Protein AF-A0A483ZKI9-F1 (afdb_monomer_lite)

pLDDT: mean 89.89, std 13.56, range [42.16, 98.62]

Structure (mmCIF, N/CA/C/O backbone):
data_AF-A0A483ZKI9-F1
#
_entry.id   AF-A0A483ZKI9-F1
#
loop_
_atom_site.group_PDB
_atom_site.id
_atom_site.type_symbol
_atom_site.label_atom_id
_atom_site.label_alt_id
_atom_site.label_comp_id
_atom_site.label_asym_id
_atom_site.label_entity_id
_atom_site.label_seq_id
_atom_site.pdbx_PDB_ins_code
_atom_site.Cartn_x
_atom_site.Cartn_y
_atom_site.Cartn_z
_atom_site.occupancy
_atom_site.B_iso_or_equiv
_atom_site.auth_seq_id
_atom_site.auth_comp_id
_atom_site.auth_asym_id
_atom_site.auth_atom_id
_atom_site.pdbx_PDB_model_num
ATOM 1 N N . MET A 1 1 ? -46.346 3.846 42.597 1.00 43.75 1 MET A N 1
ATOM 2 C CA . MET A 1 1 ? -45.741 4.341 41.337 1.00 43.75 1 MET A CA 1
ATOM 3 C C . MET A 1 1 ? -44.458 3.562 41.078 1.00 43.75 1 MET A C 1
ATOM 5 O O . MET A 1 1 ? -43.433 3.881 41.663 1.00 43.75 1 MET A O 1
ATOM 9 N N . ASN A 1 2 ? -44.519 2.508 40.260 1.00 42.16 2 ASN A N 1
ATOM 10 C CA . ASN A 1 2 ? -43.358 1.659 39.973 1.00 42.16 2 ASN A CA 1
ATOM 11 C C . ASN A 1 2 ? -42.555 2.256 38.811 1.00 42.16 2 ASN A C 1
ATOM 13 O O . ASN A 1 2 ? -42.962 2.148 37.656 1.00 42.16 2 ASN A O 1
ATOM 17 N N . LYS A 1 3 ? -41.420 2.893 39.118 1.00 53.28 3 LYS A N 1
ATOM 18 C CA . LYS A 1 3 ? -40.437 3.319 38.114 1.00 53.28 3 LYS A CA 1
ATOM 19 C C . LYS A 1 3 ? -39.695 2.082 37.600 1.00 53.28 3 LYS A C 1
ATOM 21 O O . LYS A 1 3 ? -38.831 1.551 38.289 1.00 53.28 3 LYS A O 1
ATOM 26 N N . LYS A 1 4 ? -40.034 1.618 36.396 1.00 54.53 4 LYS A N 1
ATOM 27 C CA . LYS A 1 4 ? -39.206 0.655 35.661 1.00 54.53 4 LYS A CA 1
ATOM 28 C C . LYS A 1 4 ? -37.999 1.410 35.101 1.00 54.53 4 LYS A C 1
ATOM 30 O O . LYS A 1 4 ? -38.150 2.211 34.185 1.00 54.53 4 LYS A O 1
ATOM 35 N N . ILE A 1 5 ? -36.827 1.197 35.689 1.00 62.47 5 ILE A N 1
ATOM 36 C CA . ILE A 1 5 ? -35.552 1.663 35.136 1.00 62.47 5 ILE A CA 1
ATOM 37 C C . ILE A 1 5 ? -35.205 0.705 33.994 1.00 62.47 5 ILE A C 1
ATOM 39 O O . ILE A 1 5 ? -34.964 -0.476 34.229 1.00 62.47 5 ILE A O 1
ATOM 43 N N . ALA A 1 6 ? -35.252 1.194 32.755 1.00 63.28 6 ALA A N 1
ATOM 44 C CA . ALA A 1 6 ? -34.772 0.453 31.597 1.00 63.28 6 ALA A CA 1
ATOM 45 C C . ALA A 1 6 ? -33.243 0.572 31.545 1.00 63.28 6 ALA A C 1
ATOM 47 O O . ALA A 1 6 ? -32.707 1.673 31.428 1.00 63.28 6 ALA A O 1
ATOM 48 N N . LEU A 1 7 ? -32.549 -0.558 31.677 1.00 62.72 7 LEU A N 1
ATOM 49 C CA . LEU A 1 7 ? -31.098 -0.633 31.547 1.00 62.72 7 LEU A CA 1
ATOM 50 C C . LEU A 1 7 ? -30.751 -0.634 30.048 1.00 62.72 7 LEU A C 1
ATOM 52 O O . LEU A 1 7 ? -30.998 -1.619 29.354 1.00 62.72 7 LEU A O 1
ATOM 56 N N . LEU A 1 8 ? -30.224 0.480 29.539 1.00 69.44 8 LEU A N 1
ATOM 57 C CA . LEU A 1 8 ? -29.712 0.576 28.172 1.00 69.44 8 LEU A CA 1
ATOM 58 C C . LEU A 1 8 ? -28.272 0.043 28.160 1.00 69.44 8 LEU A C 1
ATOM 60 O O . LEU A 1 8 ? -27.354 0.711 28.632 1.00 69.44 8 LEU A O 1
ATOM 64 N N . VAL A 1 9 ? -28.075 -1.175 27.659 1.00 68.94 9 VAL A N 1
ATOM 65 C CA . VAL A 1 9 ? -26.738 -1.751 27.464 1.00 68.94 9 VAL A CA 1
ATOM 66 C C . VAL A 1 9 ? -26.174 -1.208 26.150 1.00 68.94 9 VAL A C 1
ATOM 68 O O . VAL A 1 9 ? -26.618 -1.611 25.077 1.00 68.94 9 VAL A O 1
ATOM 71 N N . LEU A 1 10 ? -25.209 -0.285 26.218 1.00 66.12 10 LEU A N 1
ATOM 72 C CA . LEU A 1 10 ? -24.395 0.080 25.056 1.00 66.12 10 LEU A CA 1
ATOM 73 C C . LEU A 1 10 ? -23.351 -1.018 24.819 1.00 66.12 10 LEU A C 1
ATOM 75 O O . LEU A 1 10 ? -22.396 -1.155 25.581 1.00 66.12 10 LEU A O 1
ATOM 79 N N . LEU A 1 11 ? -23.530 -1.795 23.750 1.00 64.25 11 LEU A N 1
ATOM 80 C CA . LEU A 1 11 ? -22.492 -2.673 23.214 1.00 64.25 11 LEU A CA 1
ATOM 81 C C . LEU A 1 11 ? -21.426 -1.802 22.540 1.00 64.25 11 LEU A C 1
ATOM 83 O O . LEU A 1 11 ? -21.551 -1.448 21.370 1.00 64.25 11 LEU A O 1
ATOM 87 N N . ILE A 1 12 ? -20.382 -1.439 23.282 1.00 61.41 12 ILE A N 1
ATOM 88 C CA . ILE A 1 12 ? -19.163 -0.887 22.688 1.00 61.41 12 ILE A CA 1
ATOM 89 C C . ILE A 1 12 ? -18.436 -2.078 22.059 1.00 61.41 12 ILE A C 1
ATOM 91 O O . ILE A 1 12 ? -17.772 -2.843 22.757 1.00 61.41 12 ILE A O 1
ATOM 95 N N . ALA A 1 13 ? -18.638 -2.300 20.760 1.00 61.22 13 ALA A N 1
ATOM 96 C CA . ALA A 1 13 ? -17.888 -3.314 20.034 1.00 61.22 13 ALA A CA 1
ATOM 97 C C . ALA A 1 13 ? -16.419 -2.864 19.979 1.00 61.22 13 ALA A C 1
ATOM 99 O O . ALA A 1 13 ? -16.151 -1.791 19.433 1.00 61.22 13 ALA A O 1
ATOM 100 N N . PRO A 1 14 ? -15.463 -3.624 20.540 1.00 55.94 14 PRO A N 1
ATOM 101 C CA . PRO A 1 14 ? -14.062 -3.317 20.324 1.00 55.94 14 PRO A CA 1
ATOM 102 C C . PRO A 1 14 ? -13.789 -3.394 18.822 1.00 55.94 14 PRO A C 1
ATOM 104 O O . PRO A 1 14 ? -14.148 -4.376 18.165 1.00 55.94 14 PRO A O 1
ATOM 107 N N . SER A 1 15 ? -13.161 -2.356 18.277 1.00 58.53 15 SER A N 1
ATOM 108 C CA . SER A 1 15 ? -12.544 -2.390 16.959 1.00 58.53 15 SER A CA 1
ATOM 109 C C . SER A 1 15 ? -11.409 -3.412 17.011 1.00 58.53 15 SER A C 1
ATOM 111 O O . SER A 1 15 ? -10.261 -3.098 17.316 1.00 58.53 15 SER A O 1
ATOM 113 N N . LEU A 1 16 ? -11.744 -4.686 16.787 1.00 61.09 16 LEU A N 1
ATOM 114 C CA . LEU A 1 16 ? -10.735 -5.711 16.590 1.00 61.09 16 LEU A CA 1
ATOM 115 C C . LEU A 1 16 ? -10.028 -5.385 15.278 1.00 61.09 16 LEU A C 1
ATOM 117 O O . LEU A 1 16 ? -10.593 -5.559 14.198 1.00 61.09 16 LEU A O 1
ATOM 121 N N . TYR A 1 17 ? -8.779 -4.947 15.395 1.00 69.69 17 TYR A N 1
ATOM 122 C CA . TYR A 1 17 ? -7.767 -5.100 14.363 1.00 69.69 17 TYR A CA 1
ATOM 123 C C . TYR A 1 17 ? -7.595 -6.598 14.107 1.00 69.69 17 TYR A C 1
ATOM 125 O O . TYR A 1 17 ? -6.749 -7.267 14.693 1.00 69.69 17 TYR A O 1
ATOM 133 N N . ALA A 1 18 ? -8.505 -7.164 13.320 1.00 82.62 18 ALA A N 1
ATOM 134 C CA . ALA A 1 18 ? -8.432 -8.549 12.919 1.00 82.62 18 ALA A CA 1
ATOM 135 C C . ALA A 1 18 ? -7.336 -8.680 11.865 1.00 82.62 18 ALA A C 1
ATOM 137 O O . ALA A 1 18 ? -7.202 -7.836 10.978 1.00 82.62 18 ALA A O 1
ATOM 138 N N . LYS A 1 19 ? -6.569 -9.766 11.951 1.00 92.31 19 LYS A N 1
ATOM 139 C CA . LYS A 1 19 ? -5.677 -10.164 10.870 1.00 92.31 19 LYS A CA 1
ATOM 140 C C . LYS A 1 19 ? -6.534 -10.576 9.670 1.00 92.31 19 LYS A C 1
ATOM 142 O O . LYS A 1 19 ? -7.226 -11.590 9.709 1.00 92.31 19 LYS A O 1
ATOM 147 N N . GLU A 1 20 ? -6.466 -9.784 8.615 1.00 94.50 20 GLU A N 1
ATOM 148 C CA . GLU A 1 20 ? -7.221 -9.912 7.376 1.00 94.50 20 GLU A CA 1
ATOM 149 C C . GLU A 1 20 ? -6.242 -10.089 6.208 1.00 94.50 20 GLU A C 1
ATOM 151 O O . GLU A 1 20 ? -5.156 -9.510 6.189 1.00 94.50 20 GLU A O 1
ATOM 156 N N . ASN A 1 21 ? -6.610 -10.916 5.230 1.00 96.69 21 ASN A N 1
ATOM 157 C CA . A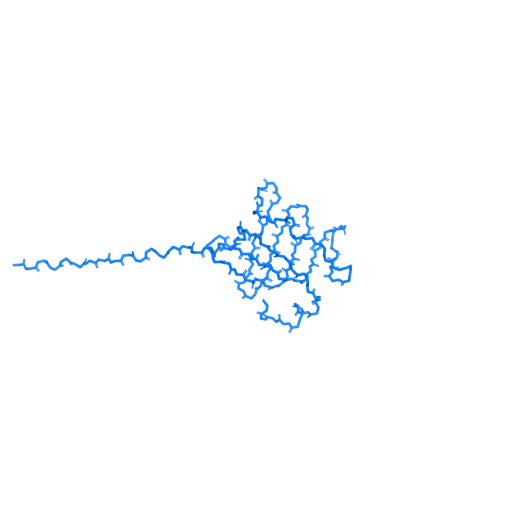SN A 1 21 ? -5.855 -11.049 3.988 1.00 96.69 21 ASN A CA 1
ATOM 158 C C . ASN A 1 21 ? -6.553 -10.223 2.906 1.00 96.69 21 ASN A C 1
ATOM 160 O O . ASN A 1 21 ? -7.568 -10.664 2.367 1.00 96.69 21 ASN A O 1
ATOM 164 N N . ARG A 1 22 ? -6.029 -9.027 2.637 1.00 97.31 22 ARG A N 1
ATOM 165 C CA . ARG A 1 22 ? -6.593 -8.060 1.689 1.00 97.31 22 ARG A CA 1
ATOM 166 C C . ARG A 1 22 ? -5.870 -8.162 0.360 1.00 97.31 22 ARG A C 1
ATOM 168 O O . ARG A 1 22 ? -4.644 -8.101 0.346 1.00 97.31 22 ARG A O 1
ATOM 175 N N . CYS A 1 23 ? -6.594 -8.347 -0.735 1.00 98.06 23 CYS A N 1
ATOM 176 C CA . CYS A 1 23 ? -6.006 -8.536 -2.054 1.00 98.06 23 CYS A CA 1
ATOM 177 C C . CYS A 1 23 ? -6.538 -7.488 -3.015 1.00 98.06 23 CYS A C 1
ATOM 179 O O . CYS A 1 23 ? -7.712 -7.180 -2.980 1.00 98.06 23 CYS A O 1
ATOM 181 N N . GLY A 1 24 ? -5.700 -6.952 -3.888 1.00 98.25 24 GLY A N 1
ATOM 182 C CA . GLY A 1 24 ? -6.157 -5.937 -4.821 1.00 98.25 24 GLY A CA 1
ATOM 183 C C . GLY A 1 24 ? -5.021 -5.148 -5.440 1.00 98.25 24 GLY A C 1
ATOM 184 O O . GLY A 1 24 ? -3.881 -5.622 -5.532 1.00 98.25 24 GLY A O 1
ATOM 185 N N . TRP A 1 25 ? -5.356 -3.945 -5.890 1.00 98.31 25 TRP A N 1
ATOM 186 C CA . TRP A 1 25 ? -4.399 -3.015 -6.470 1.00 98.31 25 TRP A CA 1
ATOM 187 C C . TRP A 1 25 ? -3.567 -2.383 -5.362 1.00 98.31 25 TRP A C 1
ATOM 189 O O . TRP A 1 25 ? -4.103 -1.693 -4.504 1.00 98.31 25 TRP A O 1
ATOM 199 N N . LEU A 1 26 ? -2.259 -2.638 -5.376 1.00 98.00 26 LEU A N 1
ATOM 200 C CA . LEU A 1 26 ? -1.297 -2.026 -4.466 1.00 98.00 26 LEU A CA 1
ATOM 201 C C . LEU A 1 26 ? -0.528 -0.947 -5.223 1.00 98.00 26 LEU A C 1
ATOM 203 O O . LEU A 1 26 ? 0.190 -1.233 -6.187 1.00 98.00 26 LEU A O 1
ATOM 207 N N . GLU A 1 27 ? -0.675 0.286 -4.766 1.00 97.62 27 GLU A N 1
ATOM 208 C CA . GLU A 1 27 ? -0.161 1.478 -5.423 1.00 97.62 27 GLU A CA 1
ATOM 209 C C . GLU A 1 27 ? 0.932 2.135 -4.583 1.00 97.62 27 GLU A C 1
ATOM 211 O O . GLU A 1 27 ? 0.782 2.322 -3.378 1.00 97.62 27 GLU A O 1
ATOM 216 N N . ASN A 1 28 ? 2.021 2.526 -5.240 1.00 96.56 28 ASN A N 1
ATOM 217 C CA . ASN A 1 28 ? 3.078 3.365 -4.698 1.00 96.56 28 ASN A CA 1
ATOM 218 C C . ASN A 1 28 ? 3.515 4.371 -5.772 1.00 96.56 28 ASN A C 1
ATOM 220 O O . ASN A 1 28 ? 4.542 4.154 -6.411 1.00 96.56 28 ASN A O 1
ATOM 224 N N . PRO A 1 29 ? 2.756 5.452 -6.038 1.00 95.69 29 PRO A N 1
ATOM 225 C CA . PRO A 1 29 ? 3.031 6.335 -7.177 1.00 95.69 29 PRO A CA 1
ATOM 226 C C . PRO A 1 29 ? 4.129 7.367 -6.901 1.00 95.69 29 PRO A C 1
ATOM 228 O O . PRO A 1 29 ? 4.619 8.019 -7.823 1.00 95.69 29 PRO A O 1
ATOM 231 N N . THR A 1 30 ? 4.483 7.575 -5.631 1.00 96.31 30 THR A N 1
ATOM 232 C CA . THR A 1 30 ? 5.452 8.578 -5.176 1.00 96.31 30 THR A CA 1
ATOM 233 C C . THR A 1 30 ? 6.113 8.124 -3.866 1.00 96.31 30 THR A C 1
ATOM 235 O O . THR A 1 30 ? 5.570 7.258 -3.170 1.00 96.31 30 THR A O 1
ATOM 238 N N . PRO A 1 31 ? 7.277 8.694 -3.490 1.00 94.94 31 PRO A N 1
ATOM 239 C CA . PRO A 1 31 ? 7.981 8.294 -2.274 1.00 94.94 31 PRO A CA 1
ATOM 240 C C . PRO A 1 31 ? 7.092 8.381 -1.023 1.00 94.94 31 PRO A C 1
ATOM 242 O O . PRO A 1 31 ? 6.499 9.423 -0.758 1.00 94.94 31 PRO A O 1
ATOM 245 N N . GLY A 1 32 ? 7.026 7.306 -0.233 1.00 94.94 32 GLY A N 1
ATOM 246 C CA . GLY A 1 32 ? 6.317 7.277 1.054 1.00 94.94 32 GLY A CA 1
ATOM 247 C C . GLY A 1 32 ? 4.786 7.186 0.986 1.00 94.94 32 GLY A C 1
ATOM 248 O O . GLY A 1 32 ? 4.151 7.147 2.038 1.00 94.94 32 GLY A O 1
ATOM 249 N N . ASN A 1 33 ? 4.187 7.125 -0.205 1.00 97.12 33 ASN A N 1
ATOM 250 C CA . ASN A 1 33 ? 2.738 7.001 -0.376 1.00 97.12 33 ASN A CA 1
ATOM 251 C C . ASN A 1 33 ? 2.372 5.587 -0.823 1.00 97.12 33 ASN A C 1
ATOM 253 O O . ASN A 1 33 ? 2.826 5.166 -1.882 1.00 97.12 33 ASN A O 1
ATOM 257 N N . TYR A 1 34 ? 1.571 4.876 -0.033 1.00 98.19 34 TYR A N 1
ATOM 258 C CA . TYR A 1 34 ? 1.119 3.519 -0.340 1.00 98.19 34 TYR A CA 1
ATOM 259 C C . TYR A 1 34 ? -0.376 3.376 -0.065 1.00 98.19 34 TYR A C 1
ATOM 261 O O . TYR A 1 34 ? -0.837 3.741 1.021 1.00 98.19 34 TYR A O 1
ATOM 269 N N . TRP A 1 35 ? -1.107 2.787 -1.011 1.00 98.31 35 TRP A N 1
ATOM 270 C CA . TRP A 1 35 ? -2.527 2.459 -0.856 1.00 98.31 35 TRP A CA 1
ATOM 271 C C . TRP A 1 35 ? -2.830 1.067 -1.394 1.00 98.31 35 TRP A C 1
ATOM 273 O O . TRP A 1 35 ? -2.143 0.574 -2.289 1.00 98.31 35 TRP A O 1
ATOM 283 N N . LEU A 1 36 ? -3.864 0.447 -0.837 1.00 98.56 36 LEU A N 1
ATOM 284 C CA . LEU A 1 36 ? -4.442 -0.790 -1.340 1.00 98.56 36 LEU A CA 1
ATOM 285 C C . LEU A 1 36 ? -5.912 -0.543 -1.669 1.00 9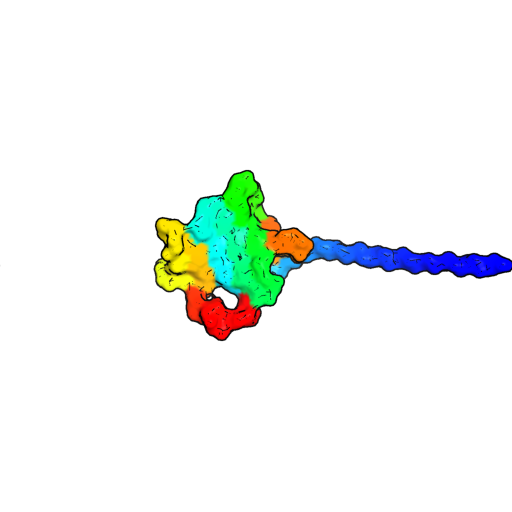8.56 36 LEU A C 1
ATOM 287 O O . LEU A 1 36 ? -6.655 -0.105 -0.797 1.00 98.56 36 LEU A O 1
ATOM 291 N N . THR A 1 37 ? -6.334 -0.891 -2.875 1.00 98.62 37 THR A N 1
ATOM 292 C CA . THR A 1 37 ? -7.750 -0.928 -3.252 1.00 98.62 37 THR A CA 1
ATOM 293 C C . THR A 1 37 ? -8.174 -2.378 -3.432 1.00 98.62 37 THR A C 1
ATOM 295 O O . THR A 1 37 ? -7.667 -3.062 -4.325 1.00 98.62 37 THR A O 1
ATOM 298 N N . ASP A 1 38 ? -9.092 -2.831 -2.581 1.00 98.06 38 ASP A N 1
ATOM 299 C CA . ASP A 1 38 ? -9.747 -4.142 -2.636 1.00 98.06 38 ASP A CA 1
ATOM 300 C C . ASP A 1 38 ? -11.276 -3.972 -2.759 1.00 98.06 38 ASP A C 1
ATOM 302 O O . ASP A 1 38 ? -11.796 -2.852 -2.794 1.00 98.06 38 ASP A O 1
ATOM 306 N N . LYS A 1 39 ? -12.035 -5.068 -2.810 1.00 96.81 39 LYS A N 1
ATOM 307 C CA . LYS A 1 39 ? -13.505 -5.054 -2.917 1.00 96.81 39 LYS A CA 1
ATOM 308 C C . LYS A 1 39 ? -14.210 -4.353 -1.750 1.00 96.81 39 LYS A C 1
ATOM 310 O O . LYS A 1 39 ? -15.390 -4.026 -1.866 1.00 96.81 39 LYS A O 1
ATOM 315 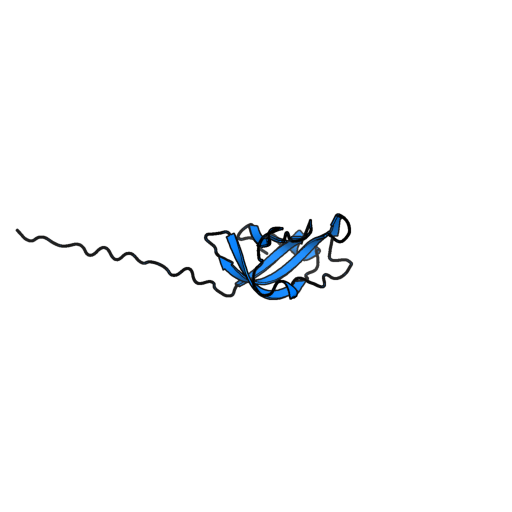N N . ASP A 1 40 ? -13.527 -4.152 -0.619 1.00 95.94 40 ASP A N 1
ATOM 316 C CA . ASP A 1 40 ? -14.064 -3.469 0.561 1.00 95.94 40 ASP A CA 1
ATOM 317 C C . ASP A 1 40 ? -13.734 -1.955 0.548 1.00 95.94 40 ASP A C 1
ATOM 319 O O . ASP A 1 40 ? -14.165 -1.210 1.446 1.00 95.94 40 ASP A O 1
ATOM 323 N N . GLY A 1 41 ? -12.990 -1.496 -0.465 1.00 96.31 41 GLY A N 1
ATOM 324 C CA . GLY A 1 41 ? -12.672 -0.104 -0.761 1.00 96.31 41 GLY A CA 1
ATOM 325 C C . GLY A 1 41 ? -11.177 0.208 -0.717 1.00 96.31 41 GLY A C 1
ATOM 326 O O . GLY A 1 41 ? -10.322 -0.669 -0.838 1.00 96.31 41 GLY A O 1
ATOM 327 N N . ASP A 1 42 ? -10.880 1.490 -0.525 1.00 98.06 42 ASP A N 1
ATOM 328 C CA . ASP A 1 42 ? -9.514 2.004 -0.476 1.00 98.06 42 ASP A CA 1
ATOM 329 C C . ASP A 1 42 ? -8.971 2.011 0.956 1.00 98.06 42 ASP A C 1
ATOM 331 O O . ASP A 1 42 ? -9.663 2.389 1.908 1.00 98.06 42 ASP A O 1
ATOM 335 N N . TRP A 1 43 ? -7.705 1.627 1.091 1.00 98.31 43 TRP A N 1
ATOM 336 C CA . TRP A 1 43 ? -6.974 1.546 2.346 1.00 98.31 43 TRP A CA 1
ATOM 337 C C . TRP A 1 43 ? -5.681 2.342 2.247 1.00 98.31 43 TRP A C 1
ATOM 339 O O . TRP A 1 43 ? -4.820 2.060 1.411 1.00 98.31 43 TRP A O 1
ATOM 349 N N . THR A 1 44 ? -5.505 3.310 3.141 1.00 98.50 44 THR A N 1
ATOM 350 C CA . THR A 1 44 ? -4.232 4.021 3.273 1.00 98.50 44 THR A CA 1
ATOM 351 C C . THR A 1 44 ? -3.244 3.161 4.045 1.00 98.50 44 THR A C 1
ATOM 353 O O . THR A 1 44 ? -3.527 2.718 5.153 1.00 98.50 44 THR A O 1
ATOM 356 N N . ILE A 1 45 ? -2.069 2.929 3.469 1.00 98.38 45 ILE A N 1
ATOM 357 C CA . ILE A 1 45 ? -0.982 2.219 4.144 1.00 98.38 45 ILE A CA 1
ATOM 358 C C . ILE A 1 45 ? 0.022 3.230 4.680 1.00 98.38 45 ILE A C 1
ATOM 360 O O . ILE A 1 45 ? 0.375 3.189 5.849 1.00 98.38 45 ILE A O 1
ATOM 364 N N . SER A 1 46 ? 0.472 4.171 3.852 1.00 98.06 46 SER A N 1
ATOM 365 C CA . SER A 1 46 ? 1.358 5.239 4.310 1.00 98.06 46 SER A CA 1
ATOM 366 C C . SER A 1 46 ? 1.157 6.512 3.504 1.00 98.06 46 SER A C 1
ATOM 368 O O . SER A 1 46 ? 0.779 6.481 2.333 1.00 98.06 46 SER A O 1
ATOM 370 N N . THR A 1 47 ? 1.433 7.648 4.137 1.00 97.94 47 THR A N 1
ATOM 371 C CA . THR A 1 47 ? 1.467 8.960 3.489 1.00 97.94 47 THR A CA 1
ATOM 372 C C . THR A 1 47 ? 2.830 9.586 3.724 1.00 97.94 47 THR A C 1
ATOM 374 O O . THR A 1 47 ? 3.363 9.524 4.833 1.00 97.94 47 THR A O 1
ATOM 377 N N . GLN A 1 48 ? 3.382 10.222 2.695 1.00 97.12 48 GLN A N 1
ATOM 378 C CA . GLN A 1 48 ? 4.664 10.907 2.790 1.00 97.12 48 GLN A CA 1
ATOM 379 C C . GLN A 1 48 ? 4.684 11.894 3.970 1.00 97.12 48 GLN A C 1
ATOM 381 O O . GLN A 1 48 ? 3.756 12.678 4.161 1.00 97.12 48 GLN A O 1
ATOM 386 N N . GLY A 1 49 ? 5.762 11.854 4.759 1.00 96.69 49 GLY A N 1
ATOM 387 C CA . GLY A 1 49 ? 5.935 12.720 5.929 1.00 96.69 49 GLY A CA 1
ATOM 388 C C . GLY A 1 49 ? 5.236 12.233 7.203 1.00 96.69 49 GLY A C 1
ATOM 389 O O . GLY A 1 49 ? 5.317 12.919 8.218 1.00 96.69 49 GLY A O 1
ATOM 390 N N . LYS A 1 50 ? 4.581 11.064 7.178 1.00 95.44 50 LYS A N 1
ATOM 391 C CA . LYS A 1 50 ? 4.022 10.398 8.362 1.00 95.44 50 LYS A CA 1
ATOM 392 C C . LYS A 1 50 ? 4.735 9.075 8.632 1.00 95.44 50 LYS A C 1
ATOM 394 O O . LYS A 1 50 ? 5.292 8.463 7.720 1.00 95.44 50 LYS A O 1
ATOM 399 N N . GLU A 1 51 ? 4.698 8.634 9.885 1.00 94.44 51 GLU A N 1
ATOM 400 C CA . GLU A 1 51 ? 5.121 7.283 10.250 1.00 94.44 51 GLU A CA 1
ATOM 401 C C . GLU A 1 51 ? 4.155 6.260 9.631 1.00 94.44 51 GLU A C 1
ATOM 403 O O . GLU A 1 51 ? 2.936 6.417 9.717 1.00 94.44 51 GLU A O 1
ATOM 408 N N . GLY A 1 52 ? 4.704 5.256 8.943 1.00 94.88 52 GLY A N 1
ATOM 409 C CA . GLY A 1 52 ? 3.931 4.147 8.384 1.00 94.88 52 GLY A CA 1
ATOM 410 C C . GLY A 1 52 ? 3.695 3.032 9.410 1.00 94.88 52 GLY A C 1
ATOM 411 O O . GLY A 1 52 ? 4.299 3.041 10.484 1.00 94.88 52 GLY A O 1
ATOM 412 N N . PRO A 1 53 ? 2.848 2.042 9.093 1.00 96.94 53 PRO A N 1
ATOM 413 C CA . PRO A 1 53 ? 2.600 0.906 9.965 1.00 96.94 53 PRO A CA 1
ATOM 414 C C . PRO A 1 53 ? 3.852 0.044 10.133 1.00 96.94 53 PRO A C 1
ATOM 416 O O . PRO A 1 53 ? 4.787 0.070 9.333 1.00 96.94 53 PRO A O 1
ATOM 419 N N . THR A 1 54 ? 3.844 -0.808 11.156 1.00 97.50 54 THR A N 1
ATOM 420 C CA . THR A 1 54 ? 4.858 -1.867 11.261 1.00 97.50 54 THR A CA 1
ATOM 421 C C . THR A 1 54 ? 4.745 -2.812 10.060 1.00 97.50 54 THR A C 1
ATOM 423 O O . THR A 1 54 ? 3.631 -3.196 9.696 1.00 97.50 54 THR A O 1
ATOM 426 N N . GLY A 1 55 ? 5.874 -3.240 9.485 1.00 97.12 55 GLY A N 1
ATOM 427 C CA . GLY A 1 55 ? 5.908 -4.227 8.401 1.00 97.12 55 GLY A CA 1
ATOM 428 C C . GLY A 1 55 ? 5.968 -3.641 6.985 1.00 97.12 55 GLY A C 1
ATOM 429 O O . GLY A 1 55 ? 5.758 -4.370 6.016 1.00 97.12 55 GLY A O 1
ATOM 430 N N . MET A 1 56 ? 6.244 -2.342 6.832 1.00 96.69 56 MET A N 1
ATOM 431 C CA . MET A 1 56 ? 6.443 -1.718 5.513 1.00 96.69 56 MET A CA 1
ATOM 432 C C . MET A 1 56 ? 7.535 -2.412 4.685 1.00 96.69 56 MET A C 1
ATOM 434 O O . MET A 1 56 ? 7.446 -2.457 3.461 1.00 96.69 56 MET A O 1
ATOM 438 N N . GLU A 1 57 ? 8.534 -3.005 5.339 1.00 95.56 57 GLU A N 1
ATOM 439 C CA . GLU A 1 57 ? 9.620 -3.760 4.716 1.00 95.56 57 GLU A CA 1
ATOM 440 C C . GLU A 1 57 ? 9.153 -4.984 3.910 1.00 95.56 57 GLU A C 1
ATOM 442 O O . GLU A 1 57 ? 9.894 -5.463 3.053 1.00 95.56 57 GLU A O 1
ATOM 447 N N . TYR A 1 58 ? 7.928 -5.476 4.137 1.00 96.44 58 TYR A N 1
ATOM 448 C CA . TYR A 1 58 ? 7.357 -6.571 3.352 1.00 96.44 58 TYR A CA 1
ATOM 449 C C . TYR A 1 58 ? 6.858 -6.122 1.973 1.00 96.44 58 TYR A C 1
ATOM 451 O O . TYR A 1 58 ? 6.756 -6.959 1.078 1.00 96.44 58 TYR A O 1
ATOM 459 N N . LEU A 1 59 ? 6.562 -4.831 1.764 1.00 93.69 59 LEU A N 1
ATOM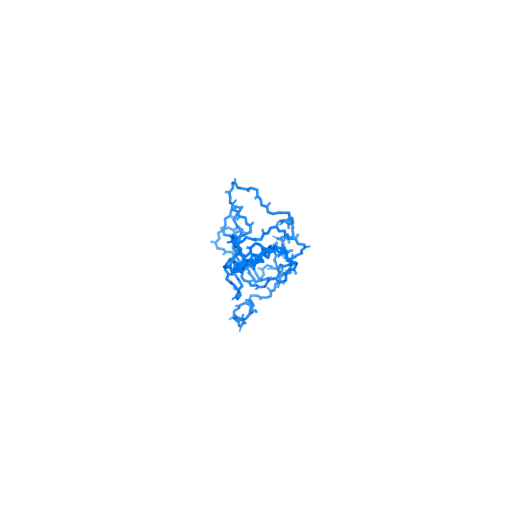 460 C CA . LEU A 1 59 ? 6.009 -4.298 0.508 1.00 93.69 59 LEU A CA 1
ATOM 461 C C . LEU A 1 59 ? 7.083 -4.095 -0.569 1.00 93.69 59 LEU A C 1
ATOM 463 O O . LEU A 1 59 ? 7.234 -3.022 -1.149 1.00 93.69 59 LEU A O 1
ATOM 467 N N . VAL A 1 60 ? 7.850 -5.143 -0.839 1.00 85.12 60 VAL A N 1
ATOM 468 C CA . VAL A 1 60 ? 8.941 -5.152 -1.812 1.00 85.12 60 VAL A CA 1
ATOM 469 C C . VAL A 1 60 ? 8.774 -6.313 -2.789 1.00 85.12 60 VAL A C 1
ATOM 471 O O . VAL A 1 60 ? 8.074 -7.287 -2.521 1.00 85.12 60 VAL A O 1
ATOM 474 N N . GLY A 1 61 ? 9.465 -6.243 -3.929 1.00 79.00 61 GLY A N 1
ATOM 475 C CA . GLY A 1 61 ? 9.684 -7.428 -4.761 1.00 79.00 61 GLY A CA 1
ATOM 476 C C . GLY A 1 61 ? 8.533 -7.810 -5.690 1.00 79.00 61 GLY A C 1
ATOM 477 O O . GLY A 1 61 ? 8.282 -8.999 -5.892 1.00 79.00 61 GLY A O 1
ATOM 478 N N . PHE A 1 62 ? 7.865 -6.838 -6.318 1.00 82.69 62 PHE A N 1
ATOM 479 C CA . PHE A 1 62 ? 7.069 -7.165 -7.499 1.00 82.69 62 PHE A CA 1
ATOM 480 C C . PHE A 1 62 ? 7.962 -7.757 -8.605 1.00 82.69 62 PHE A C 1
ATOM 482 O O . PHE A 1 62 ? 9.024 -7.199 -8.902 1.00 82.69 62 PHE A O 1
ATOM 489 N N . PRO A 1 63 ? 7.544 -8.852 -9.265 1.00 84.31 63 PRO A N 1
ATOM 490 C CA . PRO A 1 63 ? 8.193 -9.308 -10.487 1.00 84.31 63 PRO A CA 1
ATOM 491 C C . PRO A 1 63 ? 8.191 -8.194 -11.542 1.00 84.31 63 PRO A C 1
ATOM 493 O O . PRO A 1 63 ? 7.197 -7.488 -11.693 1.00 84.31 63 PRO A O 1
ATOM 496 N N . SER A 1 64 ? 9.264 -8.068 -12.326 1.00 77.62 64 SER A N 1
ATOM 497 C CA . SER A 1 64 ? 9.462 -6.946 -13.264 1.00 77.62 64 SER A CA 1
ATOM 498 C C . SER A 1 64 ? 8.353 -6.758 -14.309 1.00 77.62 64 SER A C 1
ATOM 500 O O . SER A 1 64 ? 8.206 -5.665 -14.844 1.00 77.62 64 SER A O 1
ATOM 502 N N . LYS A 1 65 ? 7.570 -7.802 -14.608 1.00 90.50 65 LYS A N 1
ATOM 503 C CA . LYS A 1 65 ? 6.425 -7.746 -15.536 1.00 90.50 65 LYS A CA 1
ATOM 504 C C . LYS A 1 65 ? 5.077 -7.518 -14.850 1.00 90.50 65 LYS A C 1
ATOM 506 O O . LYS A 1 65 ? 4.091 -7.280 -15.538 1.00 90.50 65 LYS A O 1
ATOM 511 N N . GLU A 1 66 ? 5.035 -7.606 -13.525 1.00 95.31 66 GLU A N 1
ATOM 512 C CA . GLU A 1 66 ? 3.811 -7.524 -12.722 1.00 95.31 66 GLU A CA 1
ATOM 513 C C . GLU A 1 66 ? 3.708 -6.208 -11.937 1.00 95.31 66 GLU A C 1
ATOM 515 O O . GLU A 1 66 ? 2.848 -6.053 -11.072 1.00 95.31 66 GLU A O 1
ATOM 520 N N . PHE A 1 67 ? 4.572 -5.249 -12.273 1.00 95.06 67 PHE A N 1
ATOM 521 C CA . PHE A 1 67 ? 4.535 -3.880 -11.785 1.00 95.06 67 PHE A CA 1
ATOM 522 C C . PHE A 1 67 ? 4.528 -2.915 -12.965 1.00 95.06 67 PHE A C 1
ATOM 524 O O . PHE A 1 67 ? 5.336 -3.036 -13.888 1.00 95.06 67 PHE A O 1
ATOM 531 N N . ILE A 1 68 ? 3.612 -1.955 -12.938 1.00 95.88 68 ILE A N 1
ATOM 532 C CA . ILE A 1 68 ? 3.504 -0.910 -13.948 1.00 95.88 68 ILE A CA 1
ATOM 533 C C . ILE A 1 68 ? 4.128 0.360 -13.387 1.00 95.88 68 ILE A C 1
ATOM 535 O O . ILE A 1 68 ? 3.545 1.009 -12.523 1.00 95.88 68 ILE A O 1
ATOM 539 N N . ASN A 1 69 ? 5.299 0.725 -13.909 1.00 94.94 69 ASN A N 1
ATOM 540 C CA . ASN A 1 69 ? 5.939 1.997 -13.590 1.00 94.94 69 ASN A CA 1
ATOM 541 C C . ASN A 1 69 ? 5.155 3.151 -14.222 1.00 94.94 69 ASN A C 1
ATOM 543 O O . ASN A 1 69 ? 4.984 3.199 -15.441 1.00 94.94 69 ASN A O 1
ATOM 547 N N . THR A 1 70 ? 4.717 4.095 -13.396 1.00 95.38 70 THR A N 1
ATOM 548 C CA . THR A 1 70 ? 4.043 5.329 -13.827 1.00 95.38 70 THR A CA 1
ATOM 549 C C . THR A 1 70 ? 4.855 6.580 -13.500 1.00 95.38 70 THR A C 1
ATOM 551 O O . THR A 1 70 ? 4.602 7.636 -14.072 1.00 95.38 70 THR A O 1
ATOM 554 N N . ASN A 1 71 ? 5.858 6.468 -12.623 1.00 93.06 71 ASN A N 1
ATOM 555 C CA . ASN A 1 71 ? 6.728 7.568 -12.219 1.00 93.06 71 ASN A CA 1
ATOM 556 C C . ASN A 1 71 ? 8.115 7.041 -11.806 1.00 93.06 71 ASN A C 1
ATOM 558 O O . ASN A 1 71 ? 8.334 6.683 -10.656 1.00 93.06 71 ASN A O 1
ATOM 562 N N . ASN A 1 72 ? 9.088 7.005 -12.720 1.00 90.94 72 ASN A N 1
ATOM 563 C CA . ASN A 1 72 ? 10.413 6.416 -12.464 1.00 90.94 72 ASN A CA 1
ATOM 564 C C . ASN A 1 72 ? 10.312 4.966 -11.940 1.00 90.94 72 ASN A C 1
ATOM 566 O O . ASN A 1 72 ? 9.861 4.087 -12.669 1.00 90.94 72 ASN A O 1
ATOM 570 N N . SER A 1 73 ? 10.728 4.717 -10.693 1.00 90.50 73 SER A N 1
ATOM 571 C CA . SER A 1 73 ? 10.622 3.427 -9.995 1.00 90.50 73 SER A CA 1
ATOM 572 C C . SER A 1 73 ? 9.319 3.259 -9.199 1.00 90.50 73 SER A C 1
ATOM 574 O O . SER A 1 73 ? 9.189 2.299 -8.446 1.00 90.50 73 SER A O 1
ATOM 576 N N . TYR A 1 74 ? 8.393 4.212 -9.315 1.00 94.19 74 TYR A N 1
ATOM 577 C CA . TYR A 1 74 ? 7.088 4.238 -8.661 1.00 94.19 74 TYR A CA 1
ATOM 578 C C . TYR A 1 74 ? 5.981 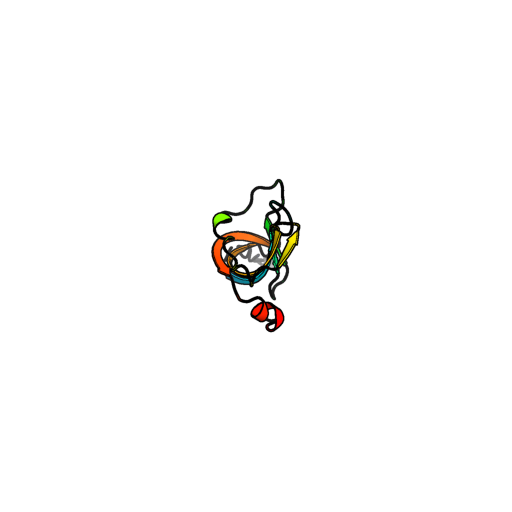3.832 -9.634 1.00 94.19 74 TYR A C 1
ATOM 580 O O . TYR A 1 74 ? 6.084 4.037 -10.850 1.00 94.19 74 TYR A O 1
ATOM 588 N N . GLY A 1 75 ? 4.904 3.267 -9.102 1.00 95.94 75 GLY A N 1
ATOM 589 C CA . GLY A 1 75 ? 3.900 2.600 -9.912 1.00 95.94 75 GLY A CA 1
ATOM 590 C C . GLY A 1 75 ? 2.875 1.826 -9.100 1.00 95.94 75 GLY A C 1
ATOM 591 O O . GLY A 1 75 ? 2.596 2.161 -7.951 1.00 95.94 75 GLY A O 1
ATOM 592 N N . TYR A 1 76 ? 2.320 0.785 -9.707 1.00 97.25 76 TYR A N 1
ATOM 593 C CA . TYR A 1 76 ? 1.329 -0.078 -9.074 1.00 97.25 76 TYR A CA 1
ATOM 594 C C . TYR A 1 76 ? 1.424 -1.521 -9.564 1.00 97.25 76 TYR A C 1
ATOM 596 O O . TYR A 1 76 ? 1.936 -1.809 -10.650 1.00 97.25 76 TYR A O 1
ATOM 604 N N . GLY A 1 77 ? 0.888 -2.437 -8.767 1.00 97.25 77 GLY A N 1
ATOM 605 C CA . GLY A 1 77 ? 0.767 -3.846 -9.113 1.00 97.25 77 GLY A CA 1
ATOM 606 C C . GLY A 1 77 ? -0.435 -4.499 -8.441 1.00 97.25 77 GLY A C 1
ATOM 607 O O . GLY A 1 77 ? -1.232 -3.842 -7.780 1.00 97.25 77 GLY A O 1
ATOM 608 N N . CYS A 1 78 ? -0.570 -5.808 -8.629 1.00 97.88 78 CYS A N 1
ATOM 609 C CA . CYS A 1 78 ? -1.612 -6.615 -7.997 1.00 97.88 78 CYS A CA 1
ATOM 610 C C . CYS A 1 78 ? -0.999 -7.448 -6.867 1.00 97.88 78 CYS A C 1
ATOM 612 O O . CYS A 1 78 ? 0.058 -8.051 -7.060 1.00 97.88 78 CYS A O 1
ATOM 614 N N . GLY A 1 79 ? -1.626 -7.525 -5.696 1.00 97.00 79 GLY A N 1
ATOM 615 C CA . GLY A 1 79 ? -1.056 -8.288 -4.587 1.00 97.00 79 GLY A CA 1
ATOM 616 C C . GLY A 1 79 ? -2.011 -8.536 -3.433 1.00 97.00 79 GLY A C 1
ATOM 617 O O . GLY A 1 79 ? -3.085 -7.953 -3.376 1.00 97.00 79 GLY A O 1
ATOM 618 N N . CYS A 1 80 ? -1.600 -9.406 -2.512 1.00 97.50 80 CYS A N 1
ATOM 619 C CA . CYS A 1 80 ? -2.274 -9.630 -1.238 1.00 97.50 80 CYS A CA 1
ATOM 620 C C . CYS A 1 80 ? -1.380 -9.213 -0.074 1.00 97.50 80 CYS A C 1
ATOM 622 O O . CYS A 1 80 ? -0.203 -9.578 -0.030 1.00 97.50 80 CYS A O 1
ATOM 624 N N . ILE A 1 81 ? -1.962 -8.511 0.889 1.00 97.75 81 ILE A N 1
ATOM 625 C CA . ILE A 1 81 ? -1.340 -8.125 2.146 1.00 97.75 81 ILE A CA 1
ATOM 626 C C . ILE A 1 81 ? -2.051 -8.880 3.265 1.00 97.75 81 ILE A C 1
ATOM 628 O O . ILE A 1 81 ? -3.267 -8.782 3.430 1.00 97.75 81 ILE A O 1
ATOM 632 N N . LEU A 1 82 ? -1.279 -9.624 4.054 1.00 97.81 82 LEU A N 1
ATOM 633 C CA . LEU A 1 82 ? -1.760 -10.106 5.341 1.00 97.81 82 LEU A CA 1
ATOM 634 C C . LEU A 1 82 ? -1.546 -8.981 6.351 1.00 97.81 82 LEU A C 1
ATOM 636 O O . LEU A 1 82 ? -0.400 -8.680 6.687 1.00 97.81 82 LEU A O 1
ATOM 640 N N . SER A 1 83 ? -2.623 -8.363 6.823 1.00 97.00 83 SER A N 1
ATOM 641 C CA . SER A 1 83 ? -2.572 -7.112 7.584 1.00 97.00 83 SER A CA 1
ATOM 642 C C . SER A 1 83 ? -3.599 -7.036 8.705 1.00 97.00 83 SER A C 1
ATOM 644 O O . SER A 1 83 ? -4.588 -7.755 8.705 1.00 97.00 83 SER A O 1
ATOM 646 N N . GLU A 1 84 ? -3.388 -6.112 9.631 1.00 97.56 84 GLU A N 1
ATOM 647 C CA . GLU A 1 84 ? -4.454 -5.529 10.449 1.00 97.56 84 GLU A CA 1
ATOM 648 C C . GLU A 1 84 ? -4.883 -4.193 9.835 1.00 97.56 84 GLU A C 1
ATOM 650 O O . GLU A 1 84 ? -4.042 -3.451 9.319 1.00 97.56 84 GLU A O 1
ATOM 655 N N . ALA A 1 85 ? -6.182 -3.885 9.888 1.00 94.94 85 ALA A N 1
ATOM 656 C CA . ALA A 1 85 ? -6.727 -2.650 9.335 1.00 94.94 85 ALA A CA 1
ATOM 657 C C . ALA A 1 85 ? -7.786 -2.006 10.244 1.00 94.94 85 ALA A C 1
ATOM 659 O O . ALA A 1 85 ? -8.610 -2.689 10.856 1.00 94.94 85 ALA A O 1
ATOM 660 N N . SER A 1 86 ? -7.781 -0.674 10.297 1.00 94.38 86 SER A N 1
ATOM 661 C CA . SER A 1 86 ? -8.818 0.149 10.916 1.00 94.38 86 SER A CA 1
ATOM 662 C C . SER A 1 86 ? -9.938 0.389 9.911 1.00 94.38 86 SER A C 1
ATOM 664 O O . SER A 1 86 ? -9.766 1.122 8.937 1.00 94.38 86 SER A O 1
ATOM 666 N N . LYS A 1 87 ? -11.117 -0.191 10.146 1.00 91.62 87 LYS A N 1
ATOM 667 C CA . LYS A 1 87 ? -12.301 0.070 9.304 1.00 91.62 87 LYS A CA 1
ATOM 668 C C . LYS A 1 87 ? -12.824 1.498 9.459 1.00 91.62 87 LYS A C 1
ATOM 670 O O . LYS A 1 87 ? -13.439 2.008 8.529 1.00 91.62 87 LYS A O 1
ATOM 675 N N . GLU A 1 88 ? -12.576 2.110 10.616 1.00 92.69 88 GLU A N 1
ATOM 676 C CA . GLU A 1 88 ? -12.994 3.473 10.942 1.00 92.69 88 GLU A CA 1
ATOM 677 C C . GLU A 1 88 ? -12.158 4.512 10.189 1.00 92.69 88 GLU A C 1
ATOM 679 O O . GLU A 1 88 ? -12.724 5.376 9.526 1.00 92.69 88 GLU A O 1
ATOM 684 N N . SER A 1 89 ? -10.825 4.395 10.233 1.00 94.19 89 SER A N 1
ATOM 685 C CA . SER A 1 89 ? -9.918 5.328 9.546 1.00 94.19 89 SER A CA 1
ATOM 686 C C . SER A 1 89 ? -9.556 4.911 8.119 1.00 94.19 89 SER A C 1
ATOM 688 O O . SER A 1 89 ? -8.939 5.696 7.407 1.00 94.19 89 SER A O 1
ATOM 690 N N . LYS A 1 90 ? -9.958 3.708 7.679 1.00 96.31 90 LYS A N 1
ATOM 691 C CA . LYS A 1 90 ? -9.576 3.118 6.382 1.00 96.31 90 LYS A CA 1
ATOM 692 C C . LYS A 1 90 ? -8.057 3.047 6.205 1.00 96.31 90 LYS A C 1
ATOM 694 O O . LYS A 1 90 ? -7.511 3.376 5.154 1.00 96.31 90 LYS A O 1
ATOM 699 N N . GLU A 1 91 ? -7.374 2.577 7.245 1.00 96.94 91 GLU A N 1
ATOM 700 C CA . GLU A 1 91 ? -5.912 2.475 7.290 1.00 96.94 91 GLU A CA 1
ATOM 701 C C . GLU A 1 91 ? -5.449 1.042 7.560 1.00 96.94 91 GLU A C 1
ATOM 703 O O . GLU A 1 91 ? -6.030 0.345 8.393 1.00 96.94 91 GLU A O 1
ATOM 708 N N . ILE A 1 92 ? -4.372 0.612 6.902 1.00 97.56 92 ILE A N 1
ATOM 709 C CA . ILE A 1 92 ? -3.614 -0.577 7.307 1.00 97.56 92 ILE A CA 1
ATOM 710 C C . ILE A 1 92 ? -2.700 -0.182 8.467 1.00 97.56 92 ILE A C 1
ATOM 712 O O . ILE A 1 92 ? -1.838 0.679 8.320 1.00 97.56 92 ILE A O 1
ATOM 716 N N . THR A 1 93 ? -2.866 -0.826 9.621 1.00 96.62 93 THR A N 1
ATOM 717 C CA . THR A 1 93 ? -2.139 -0.491 10.857 1.00 96.62 93 THR A CA 1
ATOM 718 C C . THR A 1 93 ? -0.960 -1.419 11.134 1.00 96.62 93 THR A C 1
ATOM 720 O O . THR A 1 93 ? -0.041 -1.058 11.872 1.00 96.62 93 THR A O 1
ATOM 723 N N . ARG A 1 94 ? -0.938 -2.604 10.512 1.00 97.69 94 ARG A N 1
ATOM 724 C CA . ARG A 1 94 ? 0.182 -3.547 10.586 1.00 97.69 94 ARG A CA 1
ATOM 725 C C . ARG A 1 94 ? 0.215 -4.460 9.374 1.00 97.69 94 ARG A C 1
ATOM 727 O O . ARG A 1 94 ? -0.825 -4.949 8.943 1.00 97.69 94 ARG A O 1
ATOM 734 N N . ILE A 1 95 ? 1.411 -4.757 8.882 1.00 98.25 95 ILE A N 1
ATOM 735 C CA . ILE A 1 95 ? 1.656 -5.697 7.790 1.00 98.25 95 ILE A CA 1
ATOM 736 C C . ILE A 1 95 ? 2.445 -6.884 8.338 1.00 98.25 95 ILE A C 1
ATOM 738 O O . ILE A 1 95 ? 3.445 -6.730 9.037 1.00 98.25 95 ILE A O 1
ATOM 742 N N . PHE A 1 96 ? 1.982 -8.088 8.025 1.00 97.62 96 PHE A N 1
ATOM 743 C CA . PHE A 1 96 ? 2.629 -9.337 8.421 1.00 97.62 96 PHE A CA 1
ATOM 744 C C . PHE A 1 96 ? 3.323 -10.030 7.257 1.00 97.62 96 PHE A C 1
ATOM 746 O O . PHE A 1 96 ? 4.252 -10.799 7.483 1.00 97.62 96 PHE A O 1
ATOM 753 N N . ASN A 1 97 ? 2.811 -9.842 6.041 1.00 96.69 97 ASN A N 1
ATOM 754 C CA . ASN A 1 97 ? 3.360 -10.435 4.832 1.00 96.69 97 ASN A CA 1
ATOM 755 C C . ASN A 1 97 ? 2.771 -9.761 3.587 1.00 96.69 97 ASN A C 1
ATOM 757 O O . ASN A 1 97 ? 1.676 -9.195 3.640 1.00 96.69 97 ASN A O 1
ATOM 761 N N . PHE A 1 98 ? 3.455 -9.923 2.460 1.00 96.81 98 PHE A N 1
ATOM 762 C CA . PHE A 1 98 ? 3.014 -9.493 1.142 1.00 96.81 98 PHE A CA 1
ATOM 763 C C . PHE A 1 98 ? 3.230 -10.605 0.116 1.00 96.81 98 PHE A C 1
ATOM 765 O O . PHE A 1 98 ? 4.226 -11.328 0.140 1.00 96.81 98 PHE A O 1
ATOM 772 N N . LYS A 1 99 ? 2.287 -10.729 -0.815 1.00 96.25 99 LYS A N 1
ATOM 773 C CA . LYS A 1 99 ? 2.395 -11.609 -1.972 1.00 96.25 99 LYS A CA 1
ATOM 774 C C . LYS A 1 99 ? 2.008 -10.846 -3.229 1.00 96.25 99 LYS A C 1
ATOM 776 O O . LYS A 1 99 ? 0.832 -10.544 -3.422 1.00 96.25 99 LYS A O 1
ATOM 781 N N . ALA A 1 100 ? 2.972 -10.620 -4.116 1.00 96.69 100 ALA A N 1
ATOM 782 C CA . ALA A 1 100 ? 2.684 -10.149 -5.464 1.00 96.69 100 ALA A CA 1
ATOM 783 C C . ALA A 1 100 ? 1.861 -11.193 -6.241 1.00 96.69 100 ALA A C 1
ATOM 785 O O . ALA A 1 100 ? 2.091 -12.403 -6.145 1.00 96.69 100 ALA A O 1
ATOM 786 N N . LEU A 1 101 ? 0.906 -10.710 -7.025 1.00 96.06 101 LEU A N 1
ATOM 787 C CA . LEU A 1 101 ? 0.062 -11.484 -7.925 1.00 96.06 101 LEU A CA 1
ATOM 788 C C . LEU A 1 101 ? 0.269 -11.006 -9.367 1.00 96.06 101 LEU A C 1
ATOM 790 O O . LEU A 1 101 ? 0.661 -9.859 -9.586 1.00 96.06 101 LEU A O 1
ATOM 794 N N . PRO A 1 102 ? -0.040 -11.845 -10.371 1.00 96.94 102 PRO A N 1
ATOM 795 C CA . PRO A 1 102 ? -0.089 -11.375 -11.744 1.00 96.94 102 PRO A CA 1
ATOM 796 C C . PRO A 1 102 ? -1.111 -10.245 -11.911 1.00 96.94 102 PRO A C 1
ATOM 798 O O . PRO A 1 102 ? -2.243 -10.357 -11.439 1.00 96.94 102 PRO A O 1
ATOM 801 N N . LEU A 1 103 ? -0.772 -9.204 -12.672 1.00 97.31 103 LEU A N 1
ATOM 802 C CA . LEU A 1 103 ? -1.653 -8.074 -12.993 1.00 97.31 103 LEU A CA 1
ATOM 803 C C . LEU A 1 103 ? -2.989 -8.529 -13.580 1.00 97.31 103 LEU A C 1
ATOM 805 O O . LEU A 1 103 ? -4.008 -7.867 -13.405 1.00 97.31 103 LEU A O 1
ATOM 80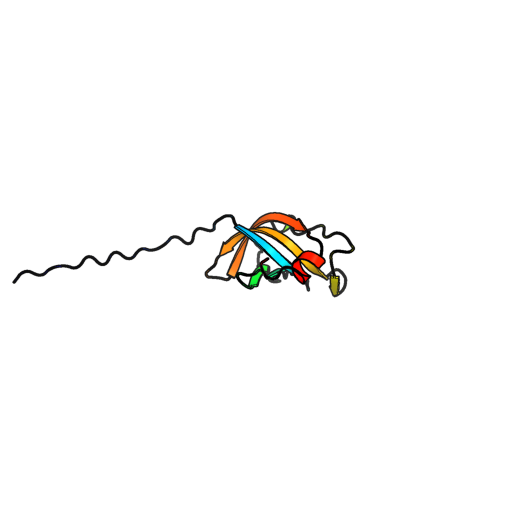9 N N . ARG A 1 104 ? -2.992 -9.661 -14.298 1.00 97.00 104 ARG A N 1
ATOM 810 C CA . ARG A 1 104 ? -4.216 -10.263 -14.835 1.00 97.00 104 ARG A CA 1
ATOM 811 C C . ARG A 1 104 ? -5.254 -10.504 -13.741 1.00 97.00 104 ARG A C 1
ATOM 813 O O . ARG A 1 104 ? -6.419 -10.288 -14.028 1.00 97.00 104 ARG A O 1
ATOM 820 N N . VAL A 1 105 ? -4.853 -10.922 -12.539 1.00 97.44 105 VAL A N 1
ATOM 821 C CA . VAL A 1 105 ? -5.803 -11.283 -11.478 1.00 97.44 105 VAL A CA 1
ATOM 822 C C . VAL A 1 105 ? -6.659 -10.069 -11.114 1.00 97.44 105 VAL A C 1
ATOM 824 O O . VAL A 1 105 ? -7.866 -10.121 -11.311 1.00 97.44 105 VAL A O 1
ATOM 827 N N . CYS A 1 106 ? -6.046 -8.938 -10.753 1.00 97.56 106 CYS A N 1
ATOM 828 C CA . CYS A 1 106 ? -6.778 -7.702 -10.455 1.00 97.56 106 CYS A CA 1
ATOM 829 C C . CYS A 1 106 ? -7.504 -7.097 -11.673 1.00 97.56 106 CYS A C 1
ATOM 831 O O . CYS A 1 106 ? -8.441 -6.323 -11.515 1.00 97.56 106 CYS A O 1
ATOM 833 N N . LYS A 1 107 ? -7.104 -7.441 -12.907 1.00 96.88 107 LYS A N 1
ATOM 834 C CA . LYS A 1 107 ? -7.825 -7.027 -14.127 1.00 96.88 107 LYS A CA 1
ATOM 835 C C . LYS A 1 107 ? -9.096 -7.835 -14.381 1.00 96.88 107 LYS A C 1
ATOM 837 O O . LYS A 1 107 ? -9.985 -7.336 -15.064 1.00 96.88 107 LYS A O 1
ATOM 842 N N . THR A 1 108 ? -9.148 -9.090 -13.938 1.00 97.44 108 THR A N 1
ATOM 843 C CA . THR A 1 108 ? -10.232 -10.022 -14.293 1.00 97.44 108 THR A CA 1
ATOM 844 C C . THR A 1 108 ? -11.123 -10.409 -13.125 1.00 97.44 108 THR A C 1
ATOM 846 O O . THR A 1 108 ? -12.225 -10.893 -13.363 1.00 97.44 108 THR A O 1
ATOM 849 N N . ASP A 1 109 ? -10.655 -10.232 -11.893 1.00 96.25 109 ASP A N 1
ATOM 850 C CA . ASP A 1 109 ? -11.388 -10.578 -10.683 1.00 96.25 109 ASP A CA 1
ATOM 851 C C . ASP A 1 109 ? -11.753 -9.307 -9.898 1.00 96.25 109 ASP A C 1
ATOM 853 O O . ASP A 1 109 ? -10.918 -8.780 -9.163 1.00 96.25 109 ASP A O 1
ATOM 857 N N . PRO A 1 110 ? -12.987 -8.792 -10.051 1.00 89.94 110 PRO A N 1
ATOM 858 C CA . PRO A 1 110 ? -13.455 -7.625 -9.308 1.00 89.94 110 PRO A CA 1
ATOM 859 C C . PRO A 1 110 ? -13.807 -7.938 -7.844 1.00 89.94 110 PRO A C 1
ATOM 861 O O . PRO A 1 110 ? -14.248 -7.041 -7.132 1.00 89.94 110 PRO A O 1
ATOM 864 N N . SER A 1 111 ? -13.694 -9.199 -7.407 1.00 93.00 111 SER A N 1
ATOM 865 C CA . SER A 1 111 ? -13.995 -9.616 -6.032 1.00 93.00 111 SER A CA 1
ATOM 866 C C . SER A 1 111 ? -12.777 -9.641 -5.108 1.00 93.00 111 SER A C 1
ATOM 868 O O . SER A 1 111 ? -12.938 -9.932 -3.919 1.00 93.00 111 SER A O 1
ATOM 870 N N . LEU A 1 112 ? -11.588 -9.352 -5.650 1.00 88.69 112 LEU A N 1
ATOM 871 C CA . LEU A 1 112 ? -10.372 -9.143 -4.868 1.00 88.69 112 LEU A CA 1
ATOM 872 C C . LEU A 1 112 ? -10.535 -7.974 -3.912 1.00 88.69 112 LEU A C 1
ATOM 874 O O . LEU A 1 112 ? -10.895 -6.885 -4.401 1.00 88.69 112 LEU A O 1
#

Secondary structure (DSSP, 8-state):
------------------EEEEEEEEEEEETTEEEEEETTEEEEEE-TTSPPPBTGGGS----TTSEEEEETTEEEEEEEEEEEEETTTTEEEEEEEEEEE-HHHHHH-TT-

Foldseek 3Di:
DDDDDDDDDDPPPPQPLDFDKFWAKWFFQDPFWIWGQALLGIATQTDPPDDGAEPPVQPDDADPQQFDHPDVPGGMGTWIWRFGAGPPVRYTRHTDHIDGDHRVCNVPPNND

Organism: Klebsiella pneumoniae (NCBI:txid573)

InterPro domains:
  IPR025145 Protein of unknown function DUF4087 [PF13316] (19-112)

Radius of gyration: 18.81 Å; chains: 1; bounding box: 56×24×57 Å

Sequence (112 aa):
MNKKIALLVLLIAPSLYAKENRCGWLENPTPGNYWLTDKDGDWTISTQGKEGPTGMEYLVGFPSKEFINTNNSYGYGCGCILSEASKESKEITRIFNFKALPLRVCKTDPSL